Protein AF-A0AAJ4LW04-F1 (afdb_monomer_lite)

Organism: NCBI:txid29495

Sequence (114 aa):
MFSGLIEEKVDELAYVFNSPLVPVEVTINDDYDVYEEKGTLCCLGYPIARAFGRDSGARVEEGVGVVAGGFTSCGSKKNWVTQAKSGTVFRIEVAEKVLTHFAEKEPHYHFKAI

pLDDT: mean 94.0, std 6.86, range [55.59, 98.5]

Secondary structure (DSSP, 8-state):
---HHHHHHHHHHHHHHTSPEEEEEEEE-TT--EEEESSEEEETTEEEEEESSTTS-EEEPTT-EEEES-EEEEE-SSSEEEEE-TT-EEEEEEEHHHHHHHGGG-TTEEEEE-

Foldseek 3Di:
DPDVVVVVVVVVVCVQQVADKFKKKKWFAQPDKDKDKCDFDDDLNHGAWHDNFQPRFIDGDPQKAWPDFDWTWHDDRVTIIIIGHHGTMIMHIGHPSSCVPCVVVCVRMDIDTD

Structure (mmCIF, N/CA/C/O backbone):
data_AF-A0AAJ4LW04-F1
#
_entry.id   AF-A0AAJ4LW04-F1
#
loop_
_atom_site.group_PDB
_atom_site.id
_atom_site.type_symbol
_atom_site.label_atom_id
_atom_site.label_alt_id
_atom_site.label_comp_id
_atom_site.label_asym_id
_atom_site.label_entity_id
_atom_site.label_seq_id
_atom_site.pdbx_PDB_ins_code
_atom_site.Cartn_x
_atom_site.Cartn_y
_atom_site.Cartn_z
_atom_site.occupancy
_atom_site.B_iso_or_equiv
_atom_site.auth_seq_id
_atom_site.auth_comp_id
_atom_site.auth_asym_id
_atom_site.auth_atom_id
_atom_site.pdbx_PDB_model_num
ATOM 1 N N . MET A 1 1 ? 3.370 19.308 30.795 1.00 55.59 1 MET A N 1
ATOM 2 C CA . MET A 1 1 ? 1.984 18.807 30.702 1.00 55.59 1 MET A CA 1
ATOM 3 C C . MET A 1 1 ? 1.526 19.018 29.275 1.00 55.59 1 MET A C 1
ATOM 5 O O . MET A 1 1 ? 1.542 20.160 28.830 1.00 55.59 1 MET A O 1
ATOM 9 N N . PHE A 1 2 ? 1.202 17.946 28.552 1.00 56.16 2 PHE A N 1
ATOM 10 C CA . PHE A 1 2 ? 0.450 18.066 27.301 1.00 56.16 2 PHE A CA 1
ATOM 11 C C . PHE A 1 2 ? -0.952 18.595 27.654 1.00 56.16 2 PHE A C 1
ATOM 13 O O . PHE A 1 2 ? -1.470 18.261 28.717 1.00 56.16 2 PHE A O 1
ATOM 20 N N . SER A 1 3 ? -1.509 19.517 26.866 1.00 79.00 3 SER A N 1
ATOM 21 C CA . SER A 1 3 ? -2.841 20.076 27.138 1.00 79.00 3 SER A CA 1
ATOM 22 C C . SER A 1 3 ? -3.921 19.005 26.932 1.00 79.00 3 SER A C 1
ATOM 24 O O . SER A 1 3 ? -3.739 18.128 26.094 1.00 79.00 3 SER A O 1
ATOM 26 N N . GLY A 1 4 ? -5.055 19.084 27.642 1.00 73.88 4 GLY A N 1
ATOM 27 C CA . GLY A 1 4 ? -6.139 18.086 27.530 1.00 73.88 4 GLY A CA 1
ATOM 28 C C . GLY A 1 4 ? -6.670 17.881 26.100 1.00 73.88 4 GLY A C 1
ATOM 29 O O . GLY A 1 4 ? -7.030 16.776 25.727 1.00 73.88 4 GLY A O 1
ATOM 30 N N . LEU A 1 5 ? -6.585 18.907 25.245 1.00 75.06 5 LEU A N 1
ATOM 31 C CA . LEU A 1 5 ? -6.901 18.819 23.808 1.00 75.06 5 LEU A CA 1
ATOM 32 C C . LEU A 1 5 ? -5.985 17.863 23.021 1.00 75.06 5 LEU A C 1
ATOM 34 O O . LEU A 1 5 ? -6.364 17.368 21.963 1.00 75.06 5 LEU A O 1
ATOM 38 N N . ILE A 1 6 ? -4.744 17.674 23.474 1.00 81.31 6 ILE A N 1
ATOM 3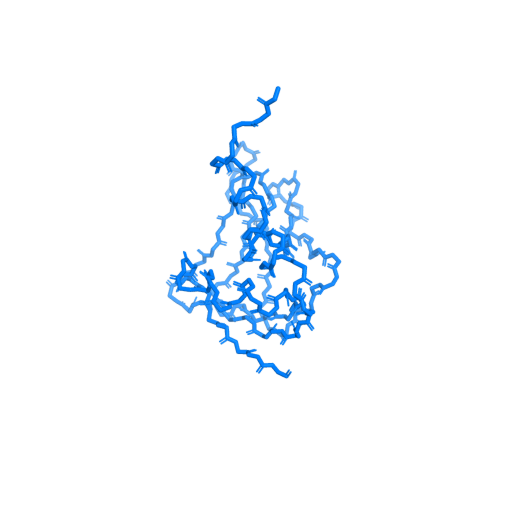9 C CA . ILE A 1 6 ? -3.798 16.736 22.857 1.00 81.31 6 ILE A CA 1
ATOM 40 C C . ILE A 1 6 ? -4.119 15.314 23.316 1.00 81.31 6 ILE A C 1
ATOM 42 O O . ILE A 1 6 ? -4.038 14.397 22.508 1.00 81.31 6 ILE A O 1
ATOM 46 N N . GLU A 1 7 ? -4.506 15.145 24.579 1.00 84.75 7 GLU A N 1
ATOM 47 C CA . GLU A 1 7 ? -4.855 13.848 25.167 1.00 84.75 7 GLU A CA 1
ATOM 48 C C . GLU A 1 7 ? -6.067 13.220 24.464 1.00 84.75 7 GLU A C 1
ATOM 50 O O . GLU A 1 7 ? -5.963 12.102 23.968 1.00 84.75 7 GLU A O 1
ATOM 55 N N . GLU A 1 8 ? -7.145 13.984 24.261 1.00 85.94 8 GLU A N 1
ATOM 56 C CA . GLU A 1 8 ? -8.340 13.516 23.536 1.00 85.94 8 GLU A CA 1
ATOM 57 C C . GLU A 1 8 ? -8.011 13.021 22.117 1.00 85.94 8 GLU A C 1
ATOM 59 O O . GLU A 1 8 ? -8.453 11.953 21.696 1.00 85.94 8 GLU A O 1
ATOM 64 N N . LYS A 1 9 ? -7.165 13.754 21.381 1.00 87.81 9 LYS A N 1
ATOM 65 C CA . LYS A 1 9 ? -6.741 13.347 20.031 1.00 87.81 9 LYS A CA 1
ATOM 66 C C . LYS A 1 9 ? -5.873 12.094 20.034 1.00 87.81 9 LYS A C 1
ATOM 68 O O . LYS A 1 9 ? -5.909 11.328 19.073 1.00 87.81 9 LYS A O 1
ATOM 73 N N . VAL A 1 10 ? -5.055 11.905 21.067 1.00 88.62 10 VAL A N 1
ATOM 74 C CA . VAL A 1 10 ? -4.234 10.698 21.210 1.00 88.62 10 VAL A CA 1
ATOM 75 C C . VAL A 1 10 ? -5.131 9.487 21.440 1.00 88.62 10 VAL A C 1
ATOM 77 O O . VAL A 1 10 ? -4.933 8.473 20.774 1.00 88.62 10 VAL A O 1
ATOM 80 N N . ASP A 1 11 ? -6.144 9.609 22.296 1.00 90.94 11 ASP A N 1
ATOM 81 C CA . ASP A 1 11 ? -7.096 8.531 22.571 1.00 90.94 11 ASP A CA 1
ATOM 82 C C . ASP A 1 11 ? -7.929 8.169 21.335 1.00 90.94 11 ASP A C 1
ATOM 84 O O . ASP A 1 11 ? -8.106 6.988 21.026 1.00 90.94 11 ASP A O 1
ATOM 88 N N . GLU A 1 12 ? -8.374 9.167 20.567 1.00 91.06 12 GLU A N 1
ATOM 89 C CA . GLU A 1 12 ? -9.065 8.948 19.292 1.00 91.06 12 GLU A CA 1
ATOM 90 C C . GLU A 1 12 ? -8.195 8.177 18.290 1.00 91.06 12 GLU A C 1
ATOM 92 O O . GLU A 1 12 ? -8.645 7.199 17.685 1.00 91.06 12 GLU A O 1
ATOM 97 N N . LEU A 1 13 ? -6.932 8.582 18.120 1.00 91.44 13 LEU A N 1
ATOM 98 C CA . LEU A 1 13 ? -6.007 7.885 17.227 1.00 91.44 13 LEU A CA 1
ATOM 99 C C . LEU A 1 13 ? -5.714 6.471 17.736 1.00 91.44 13 LEU A C 1
ATOM 101 O O . LEU A 1 13 ? -5.719 5.527 16.948 1.00 91.44 13 LEU A O 1
ATOM 105 N N . ALA A 1 14 ? -5.520 6.294 19.042 1.00 92.50 14 ALA A N 1
ATOM 106 C CA . ALA A 1 14 ? -5.309 4.981 19.637 1.00 92.50 14 ALA A CA 1
ATOM 107 C C . ALA A 1 14 ? -6.509 4.053 19.397 1.00 92.50 14 ALA A C 1
ATOM 109 O O . ALA A 1 14 ? -6.316 2.887 19.059 1.00 92.50 14 ALA A O 1
ATOM 110 N N . TYR A 1 15 ? -7.737 4.563 19.509 1.00 92.75 15 TYR A N 1
ATOM 111 C CA . TYR A 1 15 ? -8.953 3.805 19.215 1.00 92.75 15 TYR A CA 1
ATOM 112 C C . TYR A 1 15 ? -9.022 3.349 17.751 1.00 92.75 15 TYR A C 1
ATOM 114 O O . TYR A 1 15 ? -9.449 2.227 17.474 1.00 92.75 15 TYR A O 1
ATOM 122 N N . VAL A 1 16 ? -8.586 4.188 16.807 1.00 95.00 16 VAL A N 1
ATOM 123 C CA . VAL A 1 16 ? -8.618 3.855 15.377 1.00 95.00 16 VAL A CA 1
ATOM 124 C C . VAL A 1 16 ? -7.513 2.863 15.002 1.00 95.00 16 VAL A C 1
ATOM 126 O O . VAL A 1 16 ? -7.797 1.806 14.432 1.00 95.00 16 VAL A O 1
ATOM 129 N N . PHE A 1 17 ? -6.263 3.170 15.346 1.00 93.81 17 PHE A N 1
ATOM 130 C CA . PHE A 1 17 ? -5.099 2.396 14.903 1.00 93.81 17 PHE A CA 1
ATOM 131 C C . PHE A 1 17 ? -4.915 1.067 15.650 1.00 93.81 17 PHE A C 1
ATOM 133 O O . PHE A 1 17 ? -4.309 0.158 15.093 1.00 93.81 17 PHE A O 1
ATOM 140 N N . ASN A 1 18 ? -5.470 0.916 16.860 1.00 95.31 18 ASN A N 1
ATOM 141 C CA . ASN A 1 18 ? -5.427 -0.347 17.614 1.00 95.31 18 ASN A CA 1
ATOM 142 C C . ASN A 1 18 ? -6.693 -1.206 17.446 1.00 95.31 18 ASN A C 1
ATOM 144 O O . ASN A 1 18 ? -6.918 -2.136 18.222 1.00 95.31 18 ASN A O 1
ATOM 148 N N . SER A 1 19 ? -7.550 -0.892 16.471 1.00 96.94 19 SER A N 1
ATOM 149 C CA . SER A 1 19 ? -8.672 -1.770 16.127 1.00 96.94 19 SER A CA 1
ATOM 150 C C . SER A 1 19 ? -8.180 -3.096 15.517 1.00 96.94 19 SER A C 1
ATOM 152 O O . SER A 1 19 ? -7.036 -3.168 15.059 1.00 96.94 19 SER A O 1
ATOM 154 N N . PRO A 1 20 ? -9.001 -4.165 15.528 1.00 97.25 20 PRO A N 1
ATOM 155 C CA . PRO A 1 20 ? -8.616 -5.445 14.944 1.00 97.25 20 PRO A CA 1
ATOM 156 C C . PRO A 1 20 ? -8.160 -5.302 13.491 1.00 97.25 20 PRO A C 1
ATOM 158 O O . PRO A 1 20 ? -8.712 -4.502 12.733 1.00 97.25 20 PRO A O 1
ATOM 161 N N . LEU A 1 21 ? -7.161 -6.094 13.108 1.00 97.25 21 LEU A N 1
ATOM 162 C CA . LEU A 1 21 ? -6.711 -6.160 11.725 1.00 97.25 21 LEU A CA 1
ATOM 163 C C . LEU A 1 21 ? -7.718 -6.945 10.886 1.00 97.25 21 LEU A C 1
ATOM 165 O O . LEU A 1 21 ? -8.199 -8.000 11.302 1.00 97.25 21 LEU A O 1
ATOM 169 N N . VAL A 1 22 ? -8.011 -6.426 9.700 1.00 97.56 22 VAL A N 1
ATOM 170 C CA . VAL A 1 22 ? -8.836 -7.080 8.688 1.00 97.56 22 VAL A CA 1
ATOM 171 C C . VAL A 1 22 ? -8.057 -7.168 7.378 1.00 97.56 22 VAL A C 1
ATOM 173 O O . VAL A 1 22 ? -7.366 -6.210 7.011 1.00 97.56 22 VAL A O 1
ATOM 176 N N . PRO A 1 23 ? -8.145 -8.295 6.657 1.00 97.94 23 PRO A N 1
ATOM 177 C CA . PRO A 1 23 ? -7.558 -8.404 5.336 1.00 97.94 23 PRO A CA 1
ATOM 178 C C . PRO A 1 23 ? -8.391 -7.602 4.329 1.00 97.94 23 PRO A C 1
ATOM 180 O O . PRO A 1 23 ? -9.623 -7.656 4.305 1.00 97.94 23 PRO A O 1
ATOM 183 N N . VAL A 1 24 ? -7.707 -6.848 3.476 1.00 98.12 24 VAL A N 1
ATOM 184 C CA . VAL A 1 24 ? -8.324 -5.999 2.457 1.00 98.12 24 VAL A CA 1
ATOM 185 C C . VAL A 1 24 ? -7.631 -6.238 1.128 1.00 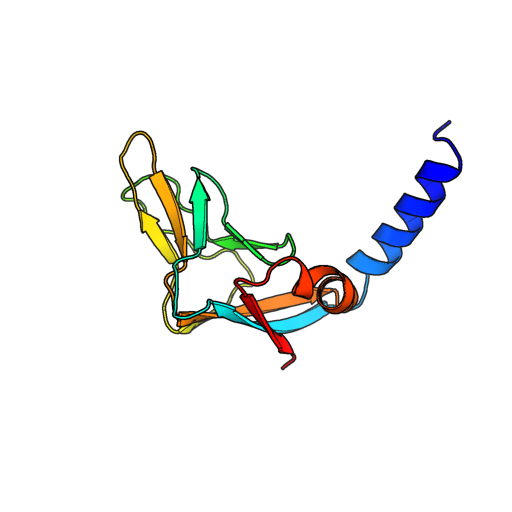98.12 24 VAL A C 1
ATOM 187 O O . VAL A 1 24 ? -6.404 -6.234 1.041 1.00 98.12 24 VAL A O 1
ATOM 190 N N . GLU A 1 25 ? -8.424 -6.434 0.082 1.00 98.50 25 GLU A N 1
ATOM 191 C CA . GLU A 1 25 ? -7.971 -6.379 -1.301 1.00 98.50 25 GLU A CA 1
ATOM 192 C C . GLU A 1 25 ? -8.078 -4.939 -1.806 1.00 98.50 25 GLU A C 1
ATOM 194 O O . GLU A 1 25 ? -9.128 -4.301 -1.708 1.00 98.50 25 GLU A O 1
ATOM 199 N N . VAL A 1 26 ? -6.970 -4.425 -2.328 1.00 98.00 26 VAL A N 1
ATOM 200 C CA . VAL A 1 26 ? -6.829 -3.063 -2.829 1.00 98.00 26 VAL A CA 1
ATOM 201 C C . VAL A 1 26 ? -6.556 -3.123 -4.320 1.00 98.00 26 VAL A C 1
ATOM 203 O O . VAL A 1 26 ? -5.639 -3.813 -4.765 1.00 98.00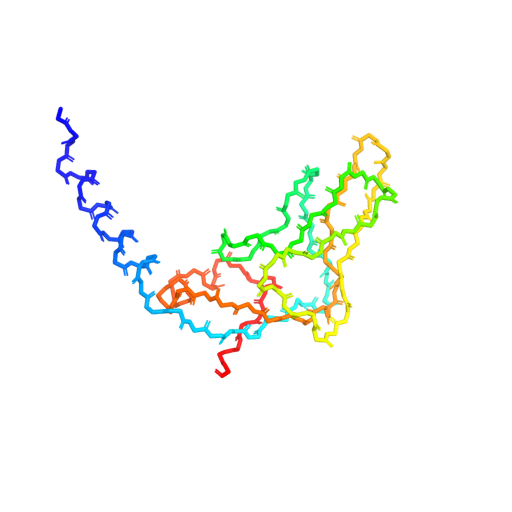 26 VAL A O 1
ATOM 206 N N . THR A 1 27 ? -7.350 -2.388 -5.089 1.00 97.62 27 THR A N 1
ATOM 207 C CA . THR A 1 27 ? -7.175 -2.221 -6.533 1.00 97.62 27 THR A CA 1
ATOM 208 C C . THR A 1 27 ? -6.790 -0.783 -6.831 1.00 97.62 27 THR A C 1
ATOM 210 O O . THR A 1 27 ? -7.421 0.146 -6.332 1.00 97.62 27 THR A O 1
ATOM 213 N N . ILE A 1 28 ? -5.752 -0.596 -7.637 1.00 95.38 28 ILE A N 1
ATOM 214 C CA . ILE A 1 28 ? -5.383 0.714 -8.171 1.00 95.38 28 ILE A CA 1
ATOM 215 C C . ILE A 1 28 ? -6.225 0.987 -9.406 1.00 95.38 28 ILE A C 1
ATOM 217 O O . ILE A 1 28 ? -6.314 0.121 -10.276 1.00 95.38 28 ILE A O 1
ATOM 221 N N . ASN A 1 29 ? -6.803 2.186 -9.488 1.00 89.06 29 ASN A N 1
ATOM 222 C CA . ASN A 1 29 ? -7.582 2.607 -10.651 1.00 89.06 29 ASN A CA 1
ATOM 223 C C . ASN A 1 29 ? -6.839 2.369 -11.970 1.00 89.06 29 ASN A C 1
ATOM 225 O O . ASN A 1 29 ? -5.636 2.605 -12.082 1.00 89.06 29 ASN A O 1
ATOM 229 N N . ASP A 1 30 ? -7.583 1.953 -12.991 1.00 84.94 30 ASP A N 1
ATOM 230 C CA . ASP A 1 30 ? -7.023 1.662 -14.314 1.00 84.94 30 ASP A CA 1
ATOM 231 C C . ASP A 1 30 ? -6.602 2.932 -15.078 1.00 84.94 30 ASP A C 1
ATOM 233 O O . ASP A 1 30 ? -5.857 2.856 -16.054 1.00 84.94 30 ASP A O 1
ATOM 237 N N . ASP A 1 31 ? -7.040 4.109 -14.623 1.00 86.38 31 ASP A N 1
ATOM 238 C CA . ASP A 1 31 ? -6.850 5.373 -15.338 1.00 86.38 31 ASP A CA 1
ATOM 239 C C . ASP A 1 31 ? -5.478 6.028 -15.103 1.00 86.38 31 ASP A C 1
ATOM 241 O O . ASP A 1 31 ? -5.063 6.883 -15.890 1.00 86.38 31 ASP A O 1
ATOM 245 N N . TYR A 1 32 ? -4.767 5.680 -14.023 1.00 86.31 32 TYR A N 1
ATOM 246 C CA . TYR A 1 32 ? -3.452 6.253 -13.724 1.00 86.31 32 TYR A CA 1
ATOM 247 C C . TYR A 1 32 ? -2.609 5.393 -12.784 1.00 86.31 32 TYR A C 1
ATOM 249 O O . TYR A 1 32 ? -3.107 4.648 -11.945 1.00 86.31 32 TYR A O 1
ATOM 257 N N . ASP A 1 33 ? -1.293 5.557 -12.902 1.00 92.50 33 ASP A N 1
ATOM 258 C CA . ASP A 1 33 ? -0.324 4.962 -11.989 1.00 92.50 33 ASP A CA 1
ATOM 259 C C . ASP A 1 33 ? -0.201 5.804 -10.708 1.00 92.50 33 ASP A C 1
ATOM 261 O O . ASP A 1 33 ? -0.228 7.037 -10.752 1.00 92.50 33 ASP A O 1
ATOM 265 N N . VAL A 1 34 ? 0.026 5.147 -9.572 1.00 95.06 34 VAL A N 1
ATOM 266 C CA . VAL A 1 34 ? 0.285 5.812 -8.283 1.00 95.06 34 VAL A CA 1
ATOM 267 C C . VAL A 1 34 ? 1.781 5.764 -8.012 1.00 95.06 34 VAL A C 1
ATOM 269 O O . VAL A 1 34 ? 2.420 4.735 -8.241 1.00 95.06 34 VAL A O 1
ATOM 272 N N . TYR A 1 35 ? 2.372 6.862 -7.546 1.00 96.06 35 TYR A N 1
ATOM 273 C CA . TYR A 1 35 ? 3.810 6.919 -7.310 1.00 96.06 35 TYR A CA 1
ATOM 274 C C . TYR A 1 35 ? 4.194 7.753 -6.090 1.00 96.06 35 TYR A C 1
ATOM 276 O O . TYR A 1 35 ? 3.482 8.669 -5.697 1.00 96.06 35 TYR A O 1
ATOM 284 N N . GLU A 1 36 ? 5.369 7.442 -5.546 1.00 96.88 36 GLU A N 1
ATOM 285 C CA . GLU A 1 36 ? 6.022 8.173 -4.462 1.00 96.88 36 GLU A CA 1
ATOM 286 C C . GLU A 1 36 ? 7.454 8.547 -4.871 1.00 96.88 36 GLU A C 1
ATOM 288 O O . GLU A 1 36 ? 8.219 7.714 -5.380 1.00 96.88 36 GLU A O 1
ATOM 293 N N . GLU A 1 37 ? 7.847 9.801 -4.643 1.00 97.06 37 GLU A N 1
ATOM 294 C CA . GLU A 1 37 ? 9.159 10.301 -5.049 1.00 97.06 37 GLU A CA 1
ATOM 295 C C . GLU A 1 37 ? 10.251 9.851 -4.083 1.00 97.06 37 GLU A C 1
ATOM 297 O O . GLU A 1 37 ? 10.299 10.254 -2.925 1.00 97.06 37 GLU A O 1
ATOM 302 N N . LYS A 1 38 ? 11.191 9.031 -4.573 1.00 95.62 38 LYS A N 1
ATOM 303 C CA . LYS A 1 38 ? 12.334 8.519 -3.792 1.00 95.62 38 LYS A CA 1
ATOM 304 C C . LYS A 1 38 ? 11.956 7.882 -2.443 1.00 95.62 38 LYS A C 1
ATOM 306 O O . LYS A 1 38 ? 12.801 7.782 -1.547 1.00 95.62 38 LYS A O 1
ATOM 311 N N . GLY A 1 39 ? 10.707 7.454 -2.299 1.00 95.94 39 GLY A N 1
ATOM 312 C CA . GLY A 1 39 ? 10.126 7.039 -1.032 1.00 95.94 39 GLY A CA 1
ATOM 313 C C . GLY A 1 39 ? 9.482 5.664 -1.090 1.00 95.94 39 GLY A C 1
ATOM 314 O O . GLY A 1 39 ? 9.535 4.955 -2.099 1.00 95.94 39 GLY A O 1
ATOM 315 N N . THR A 1 40 ? 8.901 5.285 0.041 1.00 97.81 40 THR A N 1
ATOM 316 C CA . THR A 1 40 ? 8.056 4.098 0.161 1.00 97.81 40 THR A CA 1
ATOM 317 C C . THR A 1 40 ? 6.648 4.482 -0.257 1.00 97.81 40 THR A C 1
ATOM 319 O O . THR A 1 40 ? 6.090 5.427 0.289 1.00 97.81 40 THR A O 1
ATOM 322 N N . LEU A 1 41 ? 6.081 3.745 -1.204 1.00 97.06 41 LEU A N 1
ATOM 323 C CA . LEU A 1 41 ? 4.676 3.881 -1.533 1.00 97.06 41 LEU A CA 1
ATOM 324 C C . LEU A 1 41 ? 3.852 3.308 -0.379 1.00 97.06 41 LEU A C 1
ATOM 326 O O . LEU A 1 41 ? 4.129 2.194 0.077 1.00 97.06 41 LEU A O 1
ATOM 330 N N . CYS A 1 42 ? 2.855 4.064 0.072 1.00 97.12 42 CYS A N 1
ATOM 331 C CA . CYS A 1 42 ? 1.981 3.682 1.174 1.00 97.12 42 CYS A CA 1
ATOM 332 C C . CYS A 1 42 ? 0.516 3.601 0.726 1.00 97.12 42 CYS A C 1
ATOM 334 O O . CYS A 1 42 ? 0.105 4.259 -0.231 1.00 97.12 42 CYS A O 1
ATOM 336 N N . CYS A 1 43 ? -0.264 2.805 1.451 1.00 96.31 43 CYS A N 1
ATOM 337 C CA . CYS A 1 43 ? -1.716 2.716 1.344 1.00 96.31 43 CYS A CA 1
ATOM 338 C C . CYS A 1 43 ? -2.302 2.689 2.757 1.00 96.31 43 CYS A C 1
ATOM 340 O O . CYS A 1 43 ? -1.871 1.888 3.586 1.00 96.31 43 CYS A O 1
ATOM 342 N N . LEU A 1 44 ? -3.217 3.608 3.065 1.00 95.81 44 LEU A N 1
ATOM 343 C CA . LEU A 1 44 ? -3.774 3.833 4.404 1.00 95.81 44 LEU A CA 1
ATOM 344 C C . LEU A 1 44 ? -2.701 4.053 5.489 1.00 95.81 44 LEU A C 1
ATOM 346 O O . LEU A 1 44 ? -2.893 3.723 6.658 1.00 95.81 44 LEU A O 1
ATOM 350 N N . GLY A 1 45 ? -1.543 4.589 5.095 1.00 94.44 45 GLY A N 1
ATOM 351 C CA . GLY A 1 45 ? -0.372 4.752 5.963 1.00 94.44 45 GLY A CA 1
ATOM 352 C C . GLY A 1 45 ? 0.484 3.492 6.162 1.00 94.44 45 GLY A C 1
ATOM 353 O O . GLY A 1 45 ? 1.530 3.584 6.802 1.00 94.44 45 GLY A O 1
ATOM 354 N N . TYR A 1 46 ? 0.104 2.347 5.590 1.00 96.88 46 TYR A N 1
ATOM 355 C CA . TYR A 1 46 ? 0.900 1.120 5.605 1.00 96.88 46 TYR A CA 1
ATOM 356 C C . TYR A 1 46 ? 1.873 1.099 4.419 1.00 96.88 46 TYR A C 1
ATOM 358 O O . TYR A 1 46 ? 1.464 1.406 3.296 1.00 96.88 46 TYR A O 1
ATOM 366 N N . PRO A 1 47 ? 3.150 0.739 4.625 1.00 97.62 47 PRO A N 1
ATOM 367 C CA . PRO A 1 47 ? 4.119 0.639 3.541 1.00 97.62 47 PRO A CA 1
ATOM 368 C C . PRO A 1 47 ? 3.786 -0.565 2.648 1.00 97.62 47 PRO A C 1
ATOM 370 O O . PRO A 1 47 ? 3.620 -1.672 3.150 1.00 97.62 47 PRO A O 1
ATOM 373 N N . ILE A 1 48 ? 3.690 -0.358 1.329 1.00 97.94 48 ILE A N 1
ATOM 374 C CA . ILE A 1 48 ? 3.319 -1.427 0.381 1.00 97.94 48 ILE A CA 1
ATOM 375 C C . ILE A 1 48 ? 4.443 -1.816 -0.577 1.00 97.94 48 ILE A C 1
ATOM 377 O O . ILE A 1 48 ? 4.597 -2.990 -0.921 1.00 97.94 48 ILE A O 1
ATOM 381 N N . ALA A 1 49 ? 5.254 -0.851 -1.010 1.00 98.31 49 ALA A N 1
ATOM 382 C CA . ALA A 1 49 ? 6.392 -1.115 -1.877 1.00 98.31 49 ALA A CA 1
ATOM 383 C C . ALA A 1 49 ? 7.434 -0.001 -1.803 1.00 98.31 49 ALA A C 1
ATOM 385 O O . ALA A 1 49 ? 7.117 1.156 -1.526 1.00 98.31 49 ALA A O 1
ATOM 386 N N . ARG A 1 50 ? 8.684 -0.326 -2.134 1.00 98.19 50 ARG A N 1
ATOM 387 C CA . ARG A 1 50 ? 9.785 0.637 -2.166 1.00 98.19 50 ARG A CA 1
ATOM 388 C C . ARG A 1 50 ? 10.820 0.311 -3.237 1.00 98.19 50 ARG A C 1
ATOM 390 O O . ARG A 1 50 ? 11.352 -0.796 -3.304 1.00 98.19 50 ARG A O 1
ATOM 397 N N . ALA A 1 51 ? 11.170 1.306 -4.042 1.00 98.12 51 ALA A N 1
ATOM 398 C CA . ALA A 1 51 ? 12.378 1.311 -4.856 1.00 98.12 51 ALA A CA 1
ATOM 399 C C . ALA A 1 51 ? 13.539 1.997 -4.110 1.00 98.12 51 ALA A C 1
ATOM 401 O O . ALA A 1 51 ? 13.338 2.769 -3.176 1.00 98.12 51 ALA A O 1
ATOM 402 N N . PHE A 1 52 ? 14.776 1.712 -4.520 1.00 96.75 52 PHE A N 1
ATOM 403 C CA . PHE A 1 52 ? 15.994 2.339 -3.977 1.00 96.75 52 PHE A CA 1
ATOM 404 C C . PHE A 1 52 ? 16.773 3.122 -5.047 1.00 96.75 52 PHE A C 1
ATOM 406 O O . PHE A 1 52 ? 17.797 3.744 -4.764 1.00 96.75 52 PHE A O 1
ATOM 413 N N . GLY A 1 53 ? 16.293 3.091 -6.289 1.00 96.50 53 GLY A N 1
ATOM 414 C CA . GLY A 1 53 ? 16.856 3.790 -7.433 1.00 96.50 53 GLY A CA 1
ATOM 415 C C . GLY A 1 53 ? 15.996 3.588 -8.679 1.00 96.50 53 GLY A C 1
ATOM 416 O O . GLY A 1 53 ? 15.082 2.770 -8.686 1.00 96.50 53 GLY A O 1
ATOM 417 N N . ARG A 1 54 ? 16.326 4.296 -9.768 1.00 95.75 54 ARG A N 1
ATOM 418 C CA . ARG A 1 54 ? 15.609 4.181 -11.056 1.00 95.75 54 ARG A CA 1
ATOM 419 C C . ARG A 1 54 ? 15.534 2.742 -11.573 1.00 95.75 54 ARG A C 1
ATOM 421 O O . ARG A 1 54 ? 14.526 2.355 -12.147 1.00 95.75 54 ARG A O 1
ATOM 428 N N . ASP A 1 55 ? 16.601 1.975 -11.374 1.00 94.81 55 ASP A N 1
ATOM 429 C CA . ASP A 1 55 ? 16.793 0.647 -11.971 1.00 94.81 55 ASP A CA 1
ATOM 430 C C . ASP A 1 55 ? 16.710 -0.496 -10.964 1.00 94.81 55 ASP A C 1
ATOM 432 O O . ASP A 1 55 ? 17.056 -1.628 -11.289 1.00 94.81 55 ASP A O 1
ATOM 436 N N . SER A 1 56 ? 16.293 -0.224 -9.725 1.00 95.12 56 SER A N 1
ATOM 437 C CA . SER A 1 56 ? 16.202 -1.278 -8.713 1.00 95.12 56 SER A CA 1
ATOM 438 C C . SER A 1 56 ? 14.975 -2.173 -8.888 1.00 95.12 56 SER A C 1
ATOM 440 O O . SER A 1 56 ? 14.886 -3.199 -8.215 1.00 95.12 56 SER A O 1
ATOM 442 N N . GLY A 1 57 ? 14.002 -1.754 -9.706 1.00 94.75 57 GLY A N 1
ATOM 443 C CA . GLY A 1 57 ? 12.615 -2.166 -9.521 1.00 94.75 57 GLY A CA 1
ATOM 444 C C . GLY A 1 57 ? 12.080 -1.664 -8.175 1.00 94.75 57 GLY A C 1
ATOM 445 O O . GLY A 1 57 ? 12.793 -1.000 -7.411 1.00 94.75 57 GLY A O 1
ATOM 446 N N . ALA A 1 58 ? 10.832 -1.997 -7.867 1.00 97.31 58 ALA A N 1
ATOM 447 C CA . ALA A 1 58 ? 10.291 -1.818 -6.526 1.00 97.31 58 ALA A CA 1
ATOM 448 C C . ALA A 1 58 ? 10.191 -3.175 -5.832 1.00 97.31 58 ALA A C 1
ATOM 450 O O . ALA A 1 58 ? 9.790 -4.170 -6.436 1.00 97.31 58 ALA A O 1
ATOM 451 N N . ARG A 1 59 ? 10.576 -3.208 -4.560 1.00 97.81 59 ARG A N 1
ATOM 452 C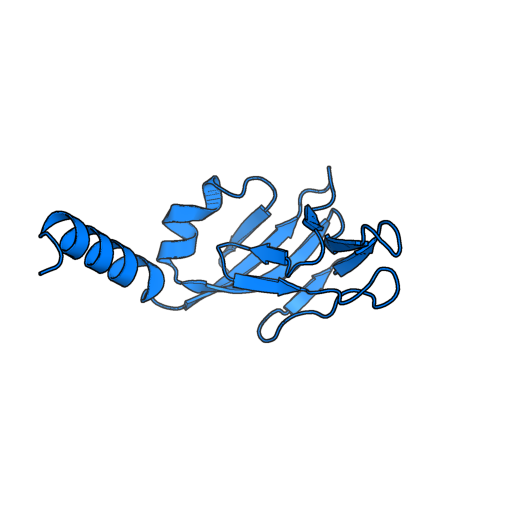 CA . ARG A 1 59 ? 10.388 -4.364 -3.690 1.00 97.81 59 ARG A CA 1
ATOM 453 C C . ARG A 1 59 ? 9.063 -4.213 -2.969 1.00 97.81 59 ARG A C 1
ATOM 455 O O . ARG A 1 59 ? 8.761 -3.127 -2.489 1.00 97.81 59 ARG A O 1
ATOM 462 N N . VAL A 1 60 ? 8.303 -5.295 -2.926 1.00 98.06 60 VAL A N 1
ATOM 463 C CA . VAL A 1 60 ? 7.071 -5.390 -2.143 1.00 98.06 60 VAL A CA 1
ATOM 464 C C . VAL A 1 60 ? 7.454 -5.489 -0.667 1.00 98.06 60 VAL A C 1
ATOM 466 O O . VAL A 1 60 ? 8.419 -6.182 -0.336 1.00 98.06 60 VAL A O 1
ATOM 469 N N . GLU A 1 61 ? 6.749 -4.756 0.186 1.00 98.12 61 GLU A N 1
ATOM 470 C CA . GLU A 1 61 ? 6.971 -4.776 1.634 1.00 98.12 61 GLU A CA 1
ATOM 471 C C . GLU A 1 61 ? 6.388 -6.052 2.263 1.00 98.12 61 GLU A C 1
ATOM 473 O O . GLU A 1 61 ? 5.572 -6.761 1.666 1.00 98.12 61 GLU A O 1
ATOM 478 N N . GLU A 1 62 ? 6.839 -6.386 3.469 1.00 96.88 62 GLU A N 1
ATOM 479 C CA . GLU A 1 62 ? 6.345 -7.562 4.189 1.00 96.88 62 GLU A CA 1
ATOM 480 C C . GLU A 1 62 ? 4.844 -7.437 4.507 1.00 96.88 62 GLU A C 1
ATOM 482 O O . GLU A 1 62 ? 4.343 -6.353 4.794 1.00 96.88 62 GLU A O 1
ATOM 487 N N . GLY A 1 63 ? 4.112 -8.555 4.443 1.00 96.44 63 GLY A N 1
ATOM 488 C CA . GLY A 1 63 ? 2.663 -8.576 4.682 1.00 96.44 63 GLY A CA 1
ATOM 489 C C . GLY A 1 63 ? 1.809 -8.125 3.491 1.00 96.44 63 GLY A C 1
ATOM 490 O O . GLY A 1 63 ? 0.584 -8.131 3.587 1.00 96.44 63 GLY A O 1
ATOM 491 N N . VAL A 1 64 ? 2.427 -7.785 2.354 1.00 98.19 64 VAL A N 1
ATOM 492 C CA . VAL A 1 64 ? 1.727 -7.387 1.127 1.00 98.19 64 VAL A CA 1
ATOM 493 C C . VAL A 1 64 ? 1.743 -8.536 0.118 1.00 98.19 64 VAL A C 1
ATOM 495 O O . VAL A 1 64 ? 2.795 -8.979 -0.343 1.00 98.19 64 VAL A O 1
ATOM 498 N N . GLY A 1 65 ? 0.560 -9.013 -0.266 1.00 98.00 65 GLY A N 1
ATOM 499 C CA . GLY A 1 65 ? 0.390 -10.041 -1.293 1.00 98.00 65 GLY A CA 1
ATOM 500 C C . GLY A 1 65 ? -0.058 -9.448 -2.624 1.00 98.00 65 GLY A C 1
ATOM 501 O O . GLY A 1 65 ? -1.173 -8.947 -2.719 1.00 98.00 65 GLY A O 1
ATOM 502 N N . VAL A 1 66 ? 0.757 -9.531 -3.677 1.00 98.06 66 VAL A N 1
ATOM 503 C CA . VAL A 1 66 ? 0.353 -9.075 -5.022 1.00 98.06 66 VAL A CA 1
ATOM 504 C C . VAL A 1 66 ? -0.510 -10.139 -5.701 1.00 98.06 66 VAL A C 1
ATOM 506 O O . VAL A 1 66 ? -0.097 -11.290 -5.822 1.00 98.06 66 VAL A O 1
ATOM 509 N N . VAL A 1 67 ? -1.699 -9.744 -6.157 1.00 97.88 67 VAL A N 1
ATOM 510 C CA . VAL A 1 67 ? -2.661 -10.604 -6.866 1.00 97.88 67 VAL A CA 1
ATOM 511 C C . VAL A 1 67 ? -2.541 -10.416 -8.379 1.00 97.88 67 VAL A C 1
ATOM 513 O O . VAL A 1 67 ? -2.536 -11.395 -9.123 1.00 97.88 67 VAL A O 1
ATOM 516 N N . ALA A 1 68 ? -2.418 -9.168 -8.839 1.00 97.12 68 ALA A N 1
ATOM 517 C CA . ALA A 1 68 ? -2.265 -8.817 -10.249 1.00 97.12 68 ALA A CA 1
ATOM 518 C C . ALA A 1 68 ? -1.461 -7.518 -10.412 1.00 97.12 68 ALA A C 1
ATOM 520 O O . ALA A 1 68 ? -1.413 -6.689 -9.506 1.00 97.12 68 ALA A O 1
ATOM 521 N N . GLY A 1 69 ? -0.839 -7.327 -11.578 1.00 95.81 69 GLY A N 1
ATOM 522 C CA . GLY A 1 69 ? -0.018 -6.146 -11.856 1.00 95.81 69 GLY A CA 1
ATOM 523 C C . GLY A 1 69 ? 1.286 -6.143 -11.055 1.00 95.81 69 GLY A C 1
ATOM 524 O O . GLY A 1 69 ? 1.967 -7.166 -10.966 1.00 95.81 69 GLY A O 1
ATOM 525 N N . GLY A 1 70 ? 1.662 -4.986 -10.508 1.00 96.31 70 GLY A N 1
ATOM 526 C CA . GLY A 1 70 ? 2.799 -4.902 -9.601 1.00 96.31 70 GLY A CA 1
ATOM 527 C C . GLY A 1 70 ? 3.438 -3.524 -9.491 1.00 96.31 70 GLY A C 1
ATOM 528 O O . GLY A 1 70 ? 3.018 -2.535 -10.095 1.00 96.31 70 GLY A O 1
ATOM 529 N N . PHE A 1 71 ? 4.517 -3.502 -8.716 1.00 97.94 71 PHE A N 1
ATOM 530 C CA . PHE A 1 71 ? 5.271 -2.301 -8.393 1.00 97.94 71 PHE A CA 1
ATOM 531 C C . PHE A 1 71 ? 6.579 -2.246 -9.186 1.00 97.94 71 PHE A C 1
ATOM 533 O O . PHE A 1 71 ? 7.224 -3.265 -9.436 1.00 97.94 71 PHE A O 1
ATOM 540 N N . THR A 1 72 ? 7.003 -1.049 -9.574 1.00 97.75 72 THR A N 1
ATOM 541 C CA . THR A 1 72 ? 8.251 -0.813 -10.303 1.00 97.75 72 THR A CA 1
ATOM 542 C C . THR A 1 72 ? 8.919 0.479 -9.851 1.00 97.75 72 THR A C 1
ATOM 544 O O . THR A 1 72 ? 8.335 1.298 -9.148 1.00 97.75 72 THR A O 1
ATOM 547 N N . SER A 1 73 ? 10.161 0.677 -10.271 1.00 97.25 73 SER A N 1
ATOM 548 C CA . SER A 1 73 ? 10.798 1.987 -10.272 1.00 97.25 73 SER A CA 1
ATOM 549 C C . SER A 1 73 ? 10.587 2.680 -11.624 1.00 97.25 73 SER A C 1
ATOM 551 O O . SER A 1 73 ? 10.522 2.011 -12.658 1.00 97.25 73 SER A O 1
ATOM 553 N N . CYS A 1 74 ? 10.483 4.011 -11.629 1.00 95.12 74 CYS A N 1
ATOM 554 C CA . CYS A 1 74 ? 10.384 4.819 -12.852 1.00 95.12 74 CYS A CA 1
ATOM 555 C C . CYS A 1 74 ? 11.166 6.145 -12.715 1.00 95.12 74 CYS A C 1
ATOM 557 O O . CYS A 1 74 ? 11.856 6.372 -11.716 1.00 95.12 74 CYS A O 1
ATOM 559 N N . GLY A 1 75 ? 11.091 7.019 -13.723 1.00 93.88 75 GLY A N 1
ATOM 560 C CA . GLY A 1 75 ? 11.739 8.332 -13.744 1.00 93.88 75 GLY A CA 1
ATOM 561 C C . GLY A 1 75 ? 13.204 8.298 -14.196 1.00 93.88 75 GLY A C 1
ATOM 562 O O . GLY A 1 75 ? 13.598 7.534 -15.078 1.00 93.88 75 GLY A O 1
ATOM 563 N N . SER A 1 76 ? 14.037 9.158 -13.608 1.00 93.31 76 SER A N 1
ATOM 564 C CA . SER A 1 76 ? 15.466 9.276 -13.946 1.00 93.31 76 SER A CA 1
ATOM 565 C C . SER A 1 76 ? 16.360 8.910 -12.764 1.00 93.31 76 SER A C 1
ATOM 567 O O . SER A 1 76 ? 15.914 8.890 -11.626 1.00 93.31 76 SER A O 1
ATOM 569 N N . LYS A 1 77 ? 17.666 8.706 -12.989 1.00 93.38 77 LYS A N 1
ATOM 570 C CA . LYS A 1 77 ? 18.618 8.426 -11.895 1.00 93.38 77 LYS A CA 1
ATOM 571 C C . LYS A 1 77 ? 18.571 9.480 -10.776 1.00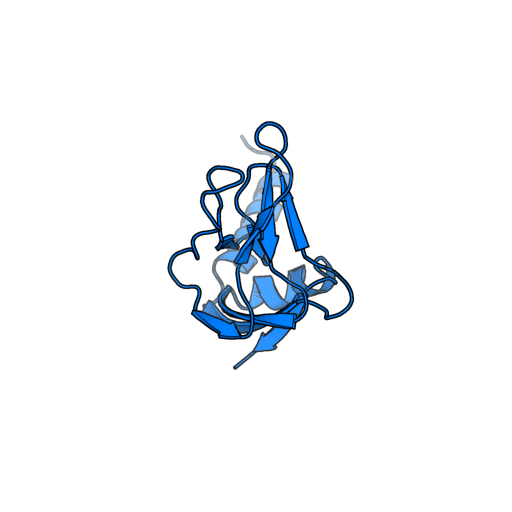 93.38 77 LYS A C 1
ATOM 573 O O . LYS A 1 77 ? 18.749 9.136 -9.612 1.00 93.38 77 LYS A O 1
ATOM 578 N N . LYS A 1 78 ? 18.343 10.754 -11.124 1.00 95.06 78 LYS A N 1
ATOM 579 C CA . LYS A 1 78 ? 18.264 11.865 -10.160 1.00 95.06 78 LYS A CA 1
ATOM 580 C C . LYS A 1 78 ? 16.872 12.035 -9.553 1.00 95.06 78 LYS A C 1
ATOM 582 O O . LYS A 1 78 ? 16.794 12.462 -8.407 1.00 95.06 78 LYS A O 1
ATOM 587 N N . ASN A 1 79 ? 15.819 11.692 -10.291 1.00 95.75 79 ASN A N 1
ATOM 588 C CA . ASN A 1 79 ? 14.414 11.877 -9.920 1.00 95.75 79 ASN A CA 1
ATOM 589 C C . ASN A 1 79 ? 13.668 10.562 -10.178 1.00 95.75 79 ASN A C 1
ATOM 591 O O . ASN A 1 79 ? 12.921 10.457 -11.149 1.00 95.75 79 ASN A O 1
ATOM 595 N N . TRP A 1 80 ? 13.988 9.526 -9.402 1.00 97.44 80 TRP A N 1
ATOM 596 C CA . TRP A 1 80 ? 13.325 8.231 -9.517 1.00 97.44 80 TRP A CA 1
ATOM 597 C C . TRP A 1 80 ? 12.152 8.150 -8.544 1.00 97.44 80 TRP A C 1
ATOM 599 O O . TRP A 1 80 ? 12.139 8.838 -7.521 1.00 97.44 80 TRP A O 1
ATOM 609 N N . VAL A 1 81 ? 11.193 7.289 -8.866 1.00 97.88 81 VAL A N 1
ATOM 610 C CA . VAL A 1 81 ? 9.982 7.073 -8.067 1.00 97.88 81 VAL A CA 1
ATOM 611 C C . VAL A 1 81 ? 9.760 5.589 -7.806 1.00 97.88 81 VAL A C 1
ATOM 613 O O . VAL A 1 81 ? 10.190 4.755 -8.608 1.00 97.88 81 VAL A O 1
ATOM 616 N N . THR A 1 82 ? 9.080 5.276 -6.707 1.00 98.44 82 THR A N 1
ATOM 617 C CA . THR A 1 82 ? 8.408 3.988 -6.509 1.00 98.44 82 THR A CA 1
ATOM 618 C C . THR A 1 82 ? 7.018 4.111 -7.108 1.00 98.44 82 THR A C 1
ATOM 620 O O . THR A 1 82 ? 6.303 5.043 -6.768 1.00 98.44 82 THR A O 1
ATOM 623 N N . GLN A 1 83 ? 6.636 3.205 -7.998 1.00 97.25 83 GLN A N 1
ATOM 624 C CA . GLN A 1 83 ? 5.385 3.279 -8.740 1.00 97.25 83 GLN A CA 1
ATOM 625 C C . GLN A 1 83 ? 4.610 1.975 -8.601 1.00 97.25 83 GLN A C 1
ATOM 627 O O . GLN A 1 83 ? 5.185 0.893 -8.710 1.00 97.25 83 GLN A O 1
ATOM 632 N N . ALA A 1 84 ? 3.302 2.081 -8.436 1.00 97.25 84 ALA A N 1
ATOM 633 C CA . ALA A 1 84 ? 2.367 1.001 -8.668 1.00 97.25 84 ALA A CA 1
ATOM 634 C C . ALA A 1 84 ? 1.634 1.252 -9.986 1.00 97.25 84 ALA A C 1
ATOM 636 O O . ALA A 1 84 ? 1.152 2.360 -10.234 1.00 97.25 84 ALA A O 1
ATOM 637 N N . LYS A 1 85 ? 1.595 0.238 -10.849 1.00 95.38 85 LYS A N 1
ATOM 638 C CA . LYS A 1 85 ? 0.949 0.365 -12.156 1.00 95.38 85 LYS A CA 1
ATOM 639 C C . LYS A 1 85 ? -0.571 0.376 -11.998 1.00 95.38 85 LYS A C 1
ATOM 641 O O . LYS A 1 85 ? -1.093 -0.340 -11.141 1.00 95.38 85 LYS A O 1
ATOM 646 N N . SER A 1 86 ? -1.255 1.129 -12.845 1.00 95.06 86 SER A N 1
ATOM 647 C CA . SER A 1 86 ? -2.702 1.030 -13.071 1.00 95.06 86 SER A CA 1
ATOM 648 C C . SER A 1 86 ? -3.157 -0.434 -13.155 1.00 95.06 86 SER A C 1
ATOM 650 O O . SER A 1 86 ? -2.455 -1.291 -13.707 1.00 95.06 86 SER A O 1
ATOM 652 N N . GLY A 1 87 ? -4.285 -0.743 -12.515 1.00 96.06 87 GLY A N 1
ATOM 653 C CA . GLY A 1 87 ? -4.827 -2.102 -12.433 1.00 96.06 87 GLY A CA 1
ATOM 654 C C . GLY A 1 87 ? -4.045 -3.069 -11.537 1.00 96.06 87 GLY A C 1
ATOM 655 O O . GLY A 1 87 ? -4.332 -4.267 -11.519 1.00 96.06 87 GLY A O 1
ATOM 656 N N . THR A 1 88 ? -3.044 -2.599 -10.782 1.00 97.69 88 THR A N 1
ATOM 657 C CA . THR A 1 88 ? -2.396 -3.435 -9.760 1.00 97.69 88 THR A CA 1
ATOM 658 C C . THR A 1 88 ? -3.398 -3.776 -8.664 1.00 97.69 88 THR A C 1
ATOM 660 O O . THR A 1 88 ? -4.059 -2.894 -8.118 1.00 97.69 88 THR A O 1
ATOM 663 N N . VAL A 1 89 ? -3.465 -5.060 -8.316 1.00 98.12 89 VAL A N 1
ATOM 664 C CA . VAL A 1 89 ? -4.302 -5.586 -7.238 1.00 98.12 89 VAL A CA 1
ATOM 665 C C . VAL A 1 89 ? -3.401 -6.245 -6.207 1.00 98.12 89 VAL A C 1
ATOM 667 O O . VAL A 1 89 ? -2.588 -7.109 -6.548 1.00 98.12 89 VAL A O 1
ATOM 670 N N . PHE A 1 90 ? -3.543 -5.863 -4.945 1.00 98.25 90 PHE A N 1
ATOM 671 C CA . PHE A 1 90 ? -2.774 -6.426 -3.840 1.00 98.25 90 PHE A CA 1
ATOM 672 C C . PHE A 1 90 ? -3.637 -6.603 -2.589 1.00 98.25 90 PHE A C 1
ATOM 674 O O . PHE A 1 90 ? -4.743 -6.082 -2.502 1.00 98.25 90 PHE A O 1
ATOM 681 N N . ARG A 1 91 ? -3.142 -7.374 -1.623 1.00 98.44 91 ARG A N 1
ATOM 682 C CA . ARG A 1 91 ? -3.801 -7.651 -0.346 1.00 98.44 91 ARG A CA 1
ATOM 683 C C . ARG A 1 91 ? -2.894 -7.265 0.807 1.00 98.44 91 ARG A C 1
ATOM 685 O O . ARG A 1 91 ? -1.708 -7.591 0.769 1.00 98.44 91 ARG A O 1
ATOM 692 N N . ILE A 1 92 ? -3.463 -6.600 1.805 1.00 98.00 92 ILE A N 1
ATOM 693 C CA . ILE A 1 92 ? -2.796 -6.194 3.048 1.00 98.00 92 ILE A CA 1
ATOM 694 C C . ILE A 1 92 ? -3.752 -6.343 4.228 1.00 98.00 92 ILE A C 1
ATOM 696 O O . ILE A 1 92 ? -4.969 -6.302 4.053 1.00 98.00 92 ILE A O 1
ATOM 700 N N . GLU A 1 93 ? -3.202 -6.487 5.428 1.00 97.88 93 GLU A N 1
ATOM 701 C CA . GLU A 1 93 ? -3.967 -6.362 6.667 1.00 97.88 93 GLU A CA 1
ATOM 702 C C . GLU A 1 93 ? -3.887 -4.925 7.181 1.00 97.88 93 GLU A C 1
ATOM 704 O O . GLU A 1 93 ? -2.802 -4.356 7.304 1.00 97.88 93 GLU A O 1
ATOM 709 N N . VAL A 1 94 ? -5.039 -4.336 7.493 1.00 97.44 94 VAL A N 1
ATOM 710 C CA . VAL A 1 94 ? -5.135 -2.983 8.055 1.00 97.44 94 VAL A CA 1
ATOM 711 C C . VAL A 1 94 ? -6.093 -2.978 9.231 1.00 97.44 94 VAL A C 1
ATOM 713 O O . VAL A 1 94 ? -6.986 -3.819 9.312 1.00 97.44 94 VAL A O 1
ATOM 716 N N . ALA A 1 95 ? -5.936 -2.029 10.147 1.00 97.56 95 ALA A N 1
ATOM 717 C CA . ALA A 1 95 ? -6.885 -1.876 11.241 1.00 97.56 95 ALA A CA 1
ATOM 718 C C . ALA A 1 95 ? -8.273 -1.510 10.675 1.00 97.56 95 ALA A C 1
ATOM 720 O O . ALA A 1 95 ? -8.390 -0.597 9.852 1.00 97.56 95 ALA A O 1
ATOM 721 N N . GLU A 1 96 ? -9.326 -2.204 11.108 1.00 97.25 96 GLU A N 1
ATOM 722 C CA . GLU A 1 96 ? -10.695 -2.050 10.589 1.00 97.25 96 GLU A CA 1
ATOM 723 C C . GLU A 1 96 ? -11.140 -0.583 10.571 1.00 97.25 96 GLU A C 1
ATOM 725 O O . GLU A 1 96 ? -11.672 -0.082 9.579 1.00 97.25 96 GLU A O 1
ATOM 730 N N . LYS A 1 97 ? -10.861 0.149 11.653 1.00 97.12 97 LYS A N 1
ATOM 731 C CA . LYS A 1 97 ? -11.236 1.561 11.747 1.00 97.12 97 LYS A CA 1
A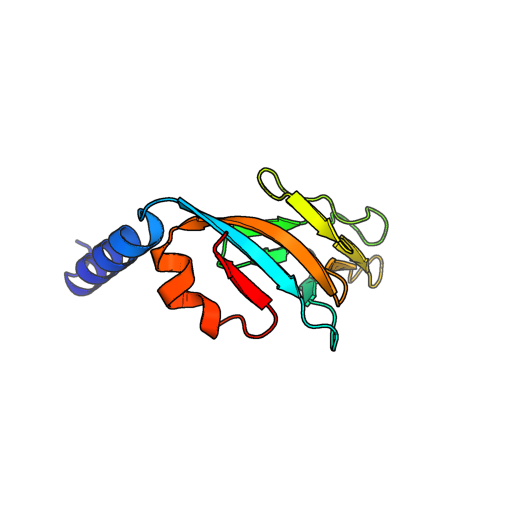TOM 732 C C . LYS A 1 97 ? -10.375 2.451 10.864 1.00 97.12 97 LYS A C 1
ATOM 734 O O . LYS A 1 97 ? -10.845 3.495 10.423 1.00 97.12 97 LYS A O 1
ATOM 739 N N . VAL A 1 98 ? -9.135 2.069 10.564 1.00 97.00 98 VAL A N 1
ATOM 740 C CA . VAL A 1 98 ? -8.336 2.824 9.593 1.00 97.00 98 VAL A CA 1
ATOM 741 C C . VAL A 1 98 ? -9.010 2.764 8.222 1.00 97.00 98 VAL A C 1
ATOM 743 O O . VAL A 1 98 ? -9.192 3.803 7.588 1.00 97.00 98 VAL A O 1
ATOM 746 N N . LEU A 1 99 ? -9.473 1.580 7.811 1.00 96.19 99 LEU A N 1
ATOM 747 C CA . LEU A 1 99 ? -10.217 1.421 6.565 1.00 96.19 99 LEU A CA 1
ATOM 748 C C . LEU A 1 99 ? -11.464 2.319 6.542 1.00 96.19 99 LEU A C 1
ATOM 750 O O . LEU A 1 99 ? -11.628 3.114 5.618 1.00 96.19 99 LEU A O 1
ATOM 754 N N . THR A 1 100 ? -12.311 2.263 7.574 1.00 95.56 100 THR A N 1
ATOM 755 C CA . THR A 1 100 ? -13.570 3.030 7.583 1.00 95.56 100 THR A CA 1
ATOM 756 C C . THR A 1 100 ? -13.369 4.545 7.669 1.00 95.56 100 THR A C 1
ATOM 758 O O . THR A 1 100 ? -14.196 5.291 7.158 1.00 95.56 100 THR A O 1
ATOM 761 N N . HIS A 1 101 ? -12.305 5.022 8.323 1.00 94.62 101 HIS A N 1
ATOM 762 C CA . HIS A 1 101 ? -12.082 6.457 8.547 1.00 94.62 101 HIS A CA 1
ATOM 763 C C . HIS A 1 101 ? -11.214 7.140 7.475 1.00 94.62 101 HIS A C 1
ATOM 765 O O . HIS A 1 101 ? -11.254 8.371 7.359 1.00 94.62 101 HIS A O 1
ATOM 771 N N . PHE A 1 102 ? -10.399 6.387 6.727 1.00 95.19 102 PHE A N 1
ATOM 772 C CA . PHE A 1 102 ? -9.401 6.967 5.819 1.00 95.19 102 PHE A CA 1
ATOM 773 C C . PHE A 1 102 ? -9.501 6.504 4.361 1.00 95.19 102 PHE A C 1
ATOM 775 O O . PHE A 1 102 ? -8.927 7.189 3.519 1.00 95.19 102 PHE A O 1
ATOM 782 N N . ALA A 1 103 ? -10.258 5.450 4.026 1.00 94.31 103 ALA A N 1
ATOM 783 C CA . ALA A 1 103 ? -10.378 4.969 2.640 1.00 94.31 103 ALA A CA 1
ATOM 784 C C . ALA A 1 103 ? -10.800 6.065 1.649 1.00 94.31 103 ALA A C 1
ATOM 786 O O . ALA A 1 103 ? -10.201 6.209 0.587 1.00 94.31 103 ALA A O 1
ATOM 787 N N . GLU A 1 104 ? -11.770 6.902 2.021 1.00 93.50 104 GLU A N 1
ATOM 788 C CA . GLU A 1 104 ? -12.258 7.992 1.163 1.00 93.50 104 GLU A CA 1
ATOM 789 C C . GLU A 1 104 ? -11.199 9.073 0.881 1.00 93.50 104 GLU A C 1
ATOM 791 O O . GLU A 1 104 ? -11.326 9.834 -0.077 1.00 93.50 104 GLU A O 1
ATOM 796 N N . LYS A 1 105 ? -10.138 9.149 1.696 1.00 93.88 105 LYS A N 1
ATOM 797 C CA . LYS A 1 105 ? -9.035 10.106 1.508 1.00 93.88 105 LYS A CA 1
ATOM 798 C C . LYS A 1 105 ? -8.006 9.628 0.488 1.00 93.88 105 LYS A C 1
ATOM 800 O O . LYS A 1 105 ? -7.178 10.428 0.059 1.00 93.88 105 LYS A O 1
ATOM 805 N N . GLU A 1 106 ? -8.067 8.364 0.079 1.00 92.88 106 GLU A N 1
ATOM 806 C CA . GLU A 1 106 ? -7.189 7.775 -0.930 1.00 92.88 106 GLU A CA 1
ATOM 807 C C . GLU A 1 106 ? -8.011 7.307 -2.145 1.00 92.88 106 GLU A C 1
ATOM 809 O O . GLU A 1 106 ? -8.119 6.112 -2.409 1.00 92.88 106 GLU A O 1
ATOM 814 N N . PRO A 1 107 ? -8.590 8.235 -2.935 1.00 90.69 107 PRO A N 1
ATOM 815 C CA . PRO A 1 107 ? -9.526 7.899 -4.018 1.00 90.69 107 PRO A CA 1
ATOM 816 C C . PRO A 1 107 ? -8.890 7.128 -5.189 1.00 90.69 107 PRO A C 1
ATOM 818 O O . PRO A 1 107 ? -9.594 6.659 -6.082 1.00 90.69 107 PRO A O 1
ATOM 821 N N . HIS A 1 108 ? -7.560 7.021 -5.208 1.00 89.88 108 HIS A N 1
ATOM 822 C CA . HIS A 1 108 ? -6.795 6.241 -6.181 1.00 89.88 108 HIS A CA 1
ATOM 823 C C . HIS A 1 108 ? -6.788 4.740 -5.888 1.00 89.88 108 HIS A C 1
ATOM 825 O O . HIS A 1 108 ? -6.442 3.946 -6.766 1.00 89.88 108 HIS A O 1
ATOM 831 N N . TYR A 1 109 ? -7.187 4.364 -4.675 1.00 94.25 109 TYR A N 1
ATOM 832 C CA . TYR A 1 109 ? -7.349 2.989 -4.254 1.00 94.25 109 TYR A CA 1
ATOM 833 C C . TYR A 1 109 ? -8.828 2.634 -4.139 1.00 94.25 109 TYR A C 1
ATOM 835 O O . TYR A 1 109 ? -9.677 3.428 -3.728 1.00 94.25 109 TYR A O 1
ATOM 843 N N . HIS A 1 110 ? -9.143 1.405 -4.513 1.00 95.81 110 HIS A N 1
ATOM 844 C CA . HIS A 1 110 ? -10.452 0.800 -4.347 1.00 95.81 110 HIS A CA 1
ATOM 845 C C . HIS A 1 110 ? -10.320 -0.372 -3.396 1.00 95.81 110 HIS A C 1
ATOM 847 O O . HIS A 1 110 ? -9.591 -1.326 -3.663 1.00 95.81 110 HIS A O 1
ATOM 853 N N . PHE A 1 111 ? -11.018 -0.275 -2.272 1.00 96.69 111 PHE A N 1
ATOM 854 C CA . PHE A 1 111 ? -10.884 -1.203 -1.163 1.00 96.69 111 PHE A CA 1
ATOM 855 C C . PHE A 1 111 ? -12.047 -2.187 -1.130 1.00 96.69 111 PHE A C 1
ATOM 857 O O . PHE A 1 111 ? -13.212 -1.801 -1.241 1.00 96.69 111 PHE A O 1
ATOM 864 N N . LYS A 1 112 ? -11.730 -3.460 -0.905 1.00 96.31 112 LYS A N 1
ATOM 865 C CA . LYS A 1 112 ? -12.701 -4.530 -0.699 1.00 96.31 112 LYS A CA 1
ATOM 866 C C . LYS A 1 112 ? -12.241 -5.413 0.457 1.00 96.31 112 LYS A C 1
ATOM 868 O O . LYS A 1 112 ? -11.225 -6.093 0.347 1.00 96.31 112 LYS A O 1
ATOM 873 N N . ALA A 1 113 ? -12.990 -5.413 1.556 1.00 92.44 113 ALA A N 1
ATOM 874 C CA . ALA A 1 113 ? -12.769 -6.361 2.648 1.00 92.44 113 ALA A CA 1
ATOM 875 C C . ALA A 1 113 ? -13.027 -7.803 2.167 1.00 92.44 113 ALA A C 1
ATOM 877 O O . ALA A 1 113 ? -13.931 -8.021 1.349 1.00 92.44 113 ALA A O 1
ATOM 878 N N . ILE A 1 114 ? -12.230 -8.763 2.647 1.00 88.31 114 ILE A N 1
ATOM 879 C CA . ILE A 1 114 ? -12.251 -10.175 2.216 1.00 88.31 114 ILE A CA 1
ATOM 880 C C . ILE A 1 114 ? -12.376 -11.158 3.378 1.00 88.31 114 ILE A C 1
ATOM 882 O O . ILE A 1 114 ? -11.977 -10.808 4.507 1.00 88.31 114 ILE A O 1
#

Radius of gyration: 15.94 Å; chains: 1; bounding box: 32×31×46 Å